Protein AF-A0A2M6YVX5-F1 (afdb_monomer_lite)

Radius of gyration: 16.8 Å; chains: 1; bounding box: 31×51×39 Å

Structure (mmCIF, N/CA/C/O backbone):
data_AF-A0A2M6YVX5-F1
#
_entry.id   AF-A0A2M6YVX5-F1
#
loop_
_atom_site.group_PDB
_atom_site.id
_atom_site.type_symbol
_atom_site.label_atom_id
_atom_site.label_alt_id
_atom_site.label_comp_id
_atom_site.label_asym_id
_atom_site.label_entity_id
_atom_site.label_seq_id
_atom_site.pdbx_PDB_ins_code
_atom_site.Cartn_x
_atom_site.Cartn_y
_atom_site.Cartn_z
_atom_site.occupancy
_atom_site.B_iso_or_equiv
_atom_site.auth_seq_id
_atom_site.auth_comp_id
_atom_site.auth_asym_id
_atom_site.auth_atom_id
_atom_site.pdbx_PDB_model_num
ATOM 1 N N . MET A 1 1 ? 12.597 -19.793 -18.550 1.00 41.34 1 MET A N 1
ATOM 2 C CA . MET A 1 1 ? 12.237 -18.999 -17.358 1.00 41.34 1 MET A CA 1
ATOM 3 C C . MET A 1 1 ? 11.653 -17.691 -17.859 1.00 41.34 1 MET A C 1
ATOM 5 O O . MET A 1 1 ? 12.396 -16.774 -18.176 1.00 41.34 1 MET A O 1
ATOM 9 N N . SER A 1 2 ? 10.346 -17.678 -18.132 1.00 44.94 2 SER A N 1
ATOM 10 C CA . SER A 1 2 ? 9.669 -16.522 -18.725 1.00 44.94 2 SER A CA 1
ATOM 11 C C . SER A 1 2 ? 9.438 -15.492 -17.637 1.00 44.94 2 SER A C 1
ATOM 13 O O . SER A 1 2 ? 8.611 -15.710 -16.752 1.00 44.94 2 SER A O 1
ATOM 15 N N . GLN A 1 3 ? 10.194 -14.405 -17.705 1.00 48.38 3 GLN A N 1
ATOM 16 C CA . GLN A 1 3 ? 10.040 -13.324 -16.759 1.00 48.38 3 GLN A CA 1
ATOM 17 C C . GLN A 1 3 ? 8.627 -12.741 -16.858 1.00 48.38 3 GLN A C 1
ATOM 19 O O . GLN A 1 3 ? 8.140 -12.453 -17.957 1.00 48.38 3 GLN A O 1
ATOM 24 N N . THR A 1 4 ? 7.944 -12.643 -15.722 1.00 43.91 4 THR A N 1
ATOM 25 C CA . THR A 1 4 ? 6.568 -12.138 -15.653 1.00 43.91 4 THR A CA 1
ATOM 26 C C . THR A 1 4 ? 6.556 -10.632 -15.941 1.00 43.91 4 THR A C 1
ATOM 28 O O . THR A 1 4 ? 7.582 -9.969 -15.778 1.00 43.91 4 THR A O 1
ATOM 31 N N . PRO A 1 5 ? 5.423 -10.041 -16.365 1.00 50.59 5 PRO A N 1
ATOM 32 C CA . PRO A 1 5 ? 5.332 -8.603 -16.639 1.00 50.59 5 PRO A CA 1
ATOM 33 C C . PRO A 1 5 ? 5.835 -7.697 -15.498 1.00 50.59 5 PRO A C 1
ATOM 35 O O . PRO A 1 5 ? 6.255 -6.574 -15.768 1.00 50.59 5 PRO A O 1
ATOM 38 N N . LEU A 1 6 ? 5.863 -8.194 -14.252 1.00 51.28 6 LEU A N 1
ATOM 39 C CA . LEU A 1 6 ? 6.445 -7.497 -13.102 1.00 51.28 6 LEU A CA 1
ATOM 40 C C . LEU A 1 6 ? 7.956 -7.237 -13.246 1.00 51.28 6 LEU A C 1
ATOM 42 O O . LEU A 1 6 ? 8.425 -6.167 -12.871 1.00 51.28 6 LEU A O 1
ATOM 46 N N . GLU A 1 7 ? 8.729 -8.158 -13.825 1.00 50.53 7 GLU A N 1
ATOM 47 C CA . GLU A 1 7 ? 10.199 -8.057 -13.860 1.00 50.53 7 GLU A CA 1
ATOM 48 C C . GLU A 1 7 ? 10.713 -6.949 -14.789 1.00 50.53 7 GLU A C 1
ATOM 50 O O . GLU A 1 7 ? 11.789 -6.397 -14.563 1.00 50.53 7 GLU A O 1
ATOM 55 N N . LYS A 1 8 ? 9.945 -6.558 -15.814 1.00 46.66 8 LYS A N 1
ATOM 56 C CA . LYS A 1 8 ? 10.379 -5.534 -16.782 1.00 46.66 8 LYS A CA 1
ATOM 57 C C . LYS A 1 8 ? 10.213 -4.096 -16.288 1.00 46.66 8 L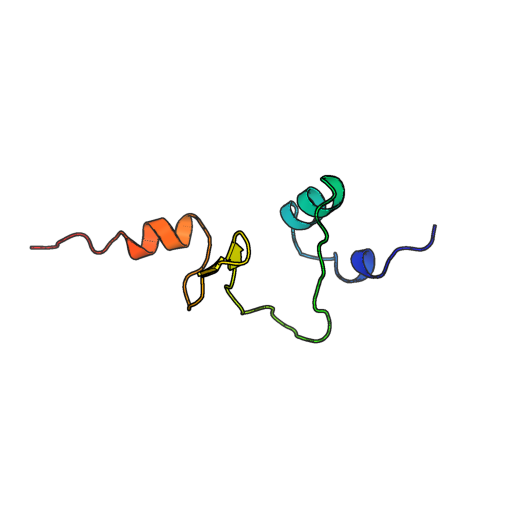YS A C 1
ATOM 59 O O . LYS A 1 8 ? 10.923 -3.220 -16.772 1.00 46.66 8 LYS A O 1
ATOM 64 N N . CYS A 1 9 ? 9.343 -3.847 -15.307 1.00 46.72 9 CYS A N 1
ATOM 65 C CA . CYS A 1 9 ? 9.171 -2.518 -14.703 1.00 46.72 9 CYS A CA 1
ATOM 66 C C . CYS A 1 9 ? 10.124 -2.275 -13.506 1.00 46.72 9 CYS A C 1
ATOM 68 O O . CYS A 1 9 ? 10.176 -1.176 -12.957 1.00 46.72 9 CYS A O 1
ATOM 70 N N . MET A 1 10 ? 10.908 -3.294 -13.130 1.00 48.41 10 MET A N 1
ATOM 71 C CA . MET A 1 10 ? 11.678 -3.417 -11.883 1.00 48.41 10 MET A CA 1
ATOM 72 C C . MET A 1 10 ? 13.017 -2.653 -11.848 1.00 48.41 10 MET A C 1
ATOM 74 O O . MET A 1 10 ? 13.792 -2.812 -10.912 1.00 48.41 10 MET A O 1
ATOM 78 N N . HIS A 1 11 ? 13.363 -1.821 -12.836 1.00 45.34 11 HIS A N 1
ATOM 79 C CA . HIS A 1 11 ? 14.696 -1.194 -12.827 1.00 45.34 11 HIS A CA 1
ATOM 80 C C . HIS A 1 11 ? 14.878 -0.087 -11.769 1.00 45.34 11 HIS A C 1
ATOM 82 O O . HIS A 1 11 ? 15.984 0.446 -11.656 1.00 45.34 11 HIS A O 1
ATOM 88 N N . ARG A 1 12 ? 13.848 0.278 -10.974 1.00 50.03 12 ARG A N 1
ATOM 89 C CA . ARG A 1 12 ? 14.042 1.281 -9.902 1.00 50.03 12 ARG A CA 1
ATOM 90 C C . ARG A 1 12 ? 13.027 1.389 -8.746 1.00 50.03 12 ARG A C 1
ATOM 92 O O . ARG A 1 12 ? 13.037 2.409 -8.064 1.00 50.03 12 ARG A O 1
ATOM 99 N N . MET A 1 13 ? 12.172 0.401 -8.476 1.00 49.75 13 MET A N 1
ATOM 100 C CA . MET A 1 13 ? 11.132 0.485 -7.423 1.00 49.75 13 MET A CA 1
ATOM 101 C C . MET A 1 13 ? 10.779 -0.937 -6.949 1.00 49.75 13 MET A C 1
ATOM 103 O O . MET A 1 13 ? 10.525 -1.754 -7.820 1.00 49.75 13 MET A O 1
ATOM 107 N N . SER A 1 14 ? 10.680 -1.362 -5.684 1.00 58.66 14 SER A N 1
ATOM 108 C CA . SER A 1 14 ? 11.006 -0.882 -4.329 1.00 58.66 14 SER A CA 1
ATOM 109 C C . SER A 1 14 ? 10.863 -2.127 -3.427 1.00 58.66 14 SER A C 1
ATOM 111 O O . SER A 1 14 ? 9.881 -2.855 -3.576 1.00 58.66 14 SER A O 1
ATOM 113 N N . SER A 1 15 ? 11.789 -2.377 -2.496 1.00 68.81 15 SER A N 1
ATOM 114 C CA . SER A 1 15 ? 11.875 -3.614 -1.687 1.00 68.81 15 SER A CA 1
ATOM 115 C C . SER A 1 15 ? 10.579 -4.047 -0.981 1.00 68.81 15 SER A C 1
ATOM 117 O O . SER A 1 15 ? 10.407 -5.224 -0.682 1.00 68.81 15 SER A O 1
ATOM 119 N N . LEU A 1 16 ? 9.653 -3.121 -0.712 1.00 82.00 16 LEU A N 1
ATOM 120 C CA . LEU A 1 16 ? 8.380 -3.407 -0.043 1.00 82.00 16 LEU A CA 1
ATOM 121 C C . LEU A 1 16 ? 7.335 -4.071 -0.952 1.00 82.00 16 LEU A C 1
ATOM 123 O O . LEU A 1 16 ? 6.557 -4.888 -0.468 1.00 82.00 16 LEU A O 1
ATOM 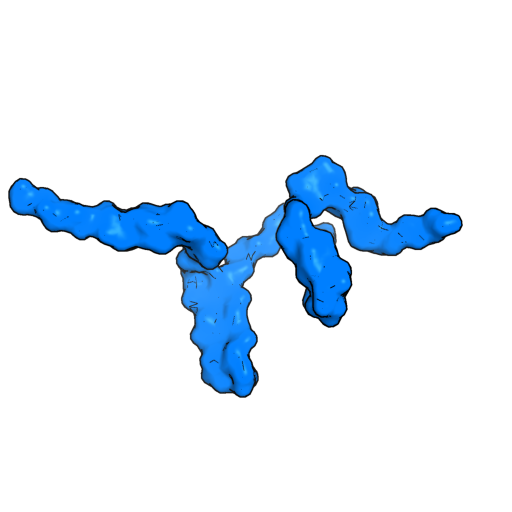127 N N . ALA A 1 17 ? 7.305 -3.752 -2.250 1.00 85.12 17 ALA A N 1
ATOM 128 C CA . ALA A 1 17 ? 6.360 -4.385 -3.174 1.00 85.12 17 ALA A CA 1
ATOM 129 C C . ALA A 1 17 ? 6.688 -5.877 -3.345 1.00 85.12 17 ALA A C 1
ATOM 131 O O . ALA A 1 17 ? 5.793 -6.718 -3.281 1.00 85.12 17 ALA A O 1
ATOM 132 N N . ASP A 1 18 ? 7.979 -6.203 -3.452 1.00 85.88 18 ASP A N 1
ATOM 133 C CA . ASP A 1 18 ? 8.460 -7.587 -3.502 1.00 85.88 18 ASP A CA 1
ATOM 134 C C . ASP A 1 18 ? 8.136 -8.347 -2.211 1.00 85.88 18 ASP A C 1
ATOM 136 O O . ASP A 1 18 ? 7.713 -9.501 -2.255 1.00 85.88 18 ASP A O 1
ATOM 140 N N . LEU A 1 19 ? 8.276 -7.697 -1.049 1.00 89.75 19 LEU A N 1
ATOM 141 C CA . LEU A 1 19 ? 7.897 -8.289 0.238 1.00 89.75 19 LEU A CA 1
ATOM 142 C C . LEU A 1 19 ? 6.405 -8.634 0.300 1.00 89.75 19 LEU A C 1
ATOM 144 O O . LEU A 1 19 ? 6.055 -9.715 0.774 1.00 89.75 19 LEU A O 1
ATOM 148 N N . LEU A 1 20 ? 5.530 -7.754 -0.194 1.00 90.00 20 LEU A N 1
ATOM 149 C CA . LEU A 1 20 ? 4.086 -7.999 -0.235 1.00 90.00 20 LEU A CA 1
ATOM 150 C C . LEU A 1 20 ? 3.742 -9.180 -1.147 1.00 90.00 20 LEU A C 1
ATOM 152 O O . LEU A 1 20 ? 3.016 -10.082 -0.726 1.00 90.00 20 LEU A O 1
ATOM 156 N N . VAL A 1 21 ? 4.320 -9.224 -2.352 1.00 90.94 21 VAL A N 1
ATOM 157 C CA . VAL A 1 21 ? 4.142 -10.344 -3.290 1.00 90.94 21 VAL A CA 1
ATOM 158 C C . VAL A 1 21 ? 4.607 -11.658 -2.661 1.00 90.94 21 VAL A C 1
ATOM 160 O O . VAL A 1 21 ? 3.861 -12.637 -2.664 1.00 90.94 21 VAL A O 1
ATOM 163 N N . ASN A 1 22 ? 5.798 -11.672 -2.057 1.00 90.50 22 ASN A N 1
ATOM 164 C CA . ASN A 1 22 ? 6.355 -12.860 -1.405 1.00 90.50 22 ASN A CA 1
ATOM 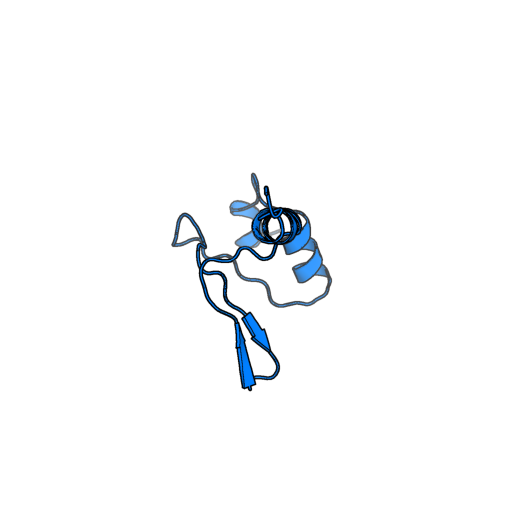165 C C . ASN A 1 22 ? 5.548 -13.304 -0.174 1.00 90.50 22 ASN A C 1
ATOM 167 O O . ASN A 1 22 ? 5.571 -14.479 0.179 1.00 90.50 22 ASN A O 1
ATOM 171 N N . SER A 1 23 ? 4.809 -12.386 0.454 1.00 94.75 23 SER A N 1
ATOM 172 C CA . SER A 1 23 ? 3.913 -12.674 1.582 1.00 94.75 23 SER A CA 1
ATOM 173 C C . SER A 1 23 ? 2.511 -13.124 1.145 1.00 94.75 23 SER A C 1
ATOM 175 O O . SER A 1 23 ? 1.644 -13.330 1.990 1.00 94.75 23 SER A O 1
ATOM 177 N N . GLY A 1 24 ? 2.263 -13.273 -0.162 1.00 94.06 24 GLY A N 1
ATOM 178 C CA . GLY A 1 24 ? 0.974 -13.707 -0.706 1.00 94.06 24 GLY A CA 1
ATOM 179 C C . GLY A 1 24 ? -0.061 -12.590 -0.863 1.00 94.06 24 GLY A C 1
ATOM 180 O O . GLY A 1 24 ? -1.226 -12.879 -1.130 1.00 94.06 24 GLY A O 1
ATOM 181 N N . VAL A 1 25 ? 0.337 -11.319 -0.728 1.00 92.88 25 VAL A N 1
ATOM 182 C CA . VAL A 1 25 ? -0.555 -10.172 -0.935 1.00 92.88 25 VAL A CA 1
ATOM 183 C C . VAL A 1 25 ? -0.651 -9.857 -2.434 1.00 92.88 25 VAL A C 1
ATOM 185 O O . VAL A 1 25 ? 0.371 -9.556 -3.065 1.00 92.88 25 VAL A O 1
ATOM 188 N N . PRO A 1 26 ? -1.859 -9.867 -3.035 1.00 92.88 26 PRO A N 1
ATOM 189 C CA . PRO A 1 26 ? -2.040 -9.506 -4.436 1.00 92.88 26 PRO A CA 1
ATOM 190 C C . PRO A 1 26 ? -1.602 -8.063 -4.697 1.00 92.88 26 PRO A C 1
ATOM 192 O O . PRO A 1 26 ? -2.273 -7.108 -4.316 1.00 92.88 26 PRO A O 1
ATOM 195 N N . THR A 1 27 ? -0.475 -7.906 -5.383 1.00 90.56 27 THR A N 1
ATOM 196 C CA . THR A 1 27 ? 0.118 -6.599 -5.684 1.00 90.56 27 THR A CA 1
ATOM 197 C C . THR A 1 27 ? 0.090 -6.373 -7.189 1.00 90.56 27 THR A C 1
ATOM 199 O O . THR A 1 27 ? 0.426 -7.268 -7.965 1.00 90.56 27 THR A O 1
ATOM 202 N N . ARG A 1 28 ? -0.340 -5.186 -7.626 1.00 88.50 28 ARG A N 1
ATOM 203 C CA . ARG A 1 28 ? -0.440 -4.820 -9.047 1.00 88.50 28 ARG A CA 1
ATOM 204 C C . ARG A 1 28 ? 0.271 -3.499 -9.296 1.00 88.50 28 ARG A C 1
ATOM 206 O O . ARG A 1 28 ? 0.183 -2.590 -8.478 1.00 88.50 28 ARG A O 1
ATOM 213 N N . ILE A 1 29 ? 0.940 -3.402 -10.441 1.00 85.88 29 ILE A N 1
ATOM 214 C CA . ILE A 1 29 ? 1.564 -2.168 -10.918 1.00 85.88 29 ILE A CA 1
ATOM 215 C C . ILE A 1 29 ? 0.732 -1.649 -12.084 1.00 85.88 29 ILE A C 1
ATOM 217 O O . ILE A 1 29 ? 0.466 -2.380 -13.039 1.00 85.88 29 ILE A O 1
ATOM 221 N N . ASP A 1 30 ? 0.335 -0.385 -12.004 1.00 85.88 30 ASP A N 1
ATOM 222 C CA . ASP A 1 30 ? -0.269 0.321 -13.123 1.00 85.88 30 ASP A CA 1
ATOM 223 C C . ASP A 1 30 ? 0.837 0.867 -14.031 1.00 85.88 30 ASP A C 1
ATOM 225 O O . ASP A 1 30 ? 1.407 1.923 -13.775 1.00 85.88 30 ASP A O 1
ATOM 229 N N . ALA A 1 31 ? 1.168 0.105 -15.073 1.00 83.44 31 ALA A N 1
ATOM 230 C CA . ALA A 1 31 ? 2.168 0.501 -16.061 1.00 83.44 31 ALA A CA 1
ATOM 231 C C . ALA A 1 31 ? 1.617 1.466 -17.129 1.00 83.44 31 ALA A C 1
ATOM 233 O O . ALA A 1 31 ? 2.389 1.966 -17.944 1.00 83.44 31 ALA A O 1
ATOM 234 N N . ALA A 1 32 ? 0.299 1.705 -17.163 1.00 86.25 32 ALA A N 1
ATOM 235 C CA . ALA A 1 32 ? -0.310 2.609 -18.137 1.00 86.25 32 ALA A CA 1
ATOM 236 C C . ALA A 1 32 ? -0.110 4.081 -17.747 1.00 86.25 32 ALA A C 1
ATOM 238 O O . ALA A 1 32 ? -0.025 4.946 -18.618 1.00 86.25 32 ALA A O 1
ATOM 239 N N . HIS A 1 33 ? 0.006 4.364 -16.449 1.00 83.94 33 HIS A N 1
ATOM 240 C CA . HIS A 1 33 ? 0.259 5.701 -15.927 1.00 83.94 33 HIS A CA 1
ATOM 241 C C . HIS A 1 33 ? 1.699 5.835 -15.432 1.00 83.94 33 HIS A C 1
ATOM 243 O O . HIS A 1 33 ? 2.251 4.942 -14.799 1.00 83.94 33 HIS A O 1
ATOM 249 N N . ALA A 1 34 ? 2.306 6.999 -15.669 1.00 78.38 34 ALA A N 1
ATOM 250 C CA . ALA A 1 34 ? 3.686 7.249 -15.253 1.00 78.38 34 ALA A CA 1
ATOM 251 C C . ALA A 1 34 ? 3.853 7.302 -13.721 1.00 78.38 34 ALA A C 1
ATOM 253 O O . ALA A 1 34 ? 4.943 7.051 -13.211 1.00 78.38 34 ALA A O 1
ATOM 254 N N . ILE A 1 35 ? 2.793 7.675 -12.989 1.00 80.88 35 ILE A N 1
ATOM 255 C CA . ILE A 1 35 ? 2.811 7.852 -11.532 1.00 80.88 35 ILE A CA 1
ATOM 256 C C . ILE A 1 35 ? 1.471 7.404 -10.938 1.00 80.88 35 ILE A C 1
ATOM 258 O O . ILE A 1 35 ? 0.423 7.962 -11.261 1.00 80.88 35 ILE A O 1
ATOM 262 N N . ALA A 1 36 ? 1.516 6.474 -9.984 1.00 82.88 36 ALA A N 1
ATOM 263 C CA . ALA A 1 36 ? 0.376 6.146 -9.132 1.00 82.88 36 ALA A CA 1
ATOM 264 C C . ALA A 1 36 ? 0.249 7.185 -7.997 1.00 82.88 36 ALA A C 1
ATOM 266 O O . ALA A 1 36 ? 0.839 7.035 -6.930 1.00 82.88 36 ALA A O 1
ATOM 267 N N . HIS A 1 37 ? -0.483 8.281 -8.233 1.00 86.81 37 HIS A N 1
ATOM 268 C CA . HIS A 1 37 ? -0.584 9.403 -7.282 1.00 86.81 37 HIS A CA 1
ATOM 269 C C . HIS A 1 37 ? -1.775 9.311 -6.306 1.00 86.81 37 HIS A C 1
ATOM 271 O O . HIS A 1 37 ? -1.941 10.174 -5.437 1.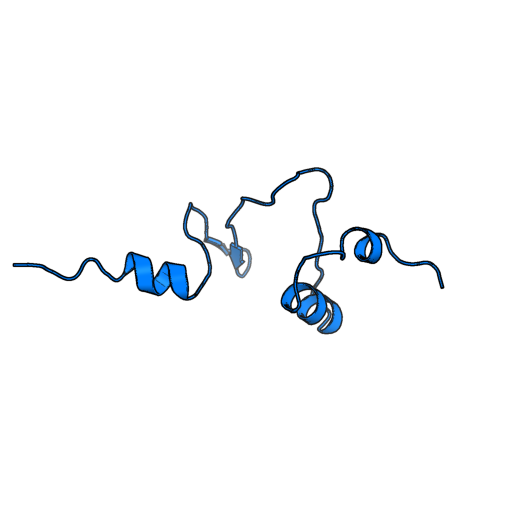00 86.81 37 HIS A O 1
ATOM 277 N N . ASN A 1 38 ? -2.587 8.262 -6.410 1.00 87.12 38 ASN A N 1
ATOM 278 C CA . ASN A 1 38 ? -3.724 8.035 -5.524 1.00 87.12 38 ASN A CA 1
ATOM 279 C C . ASN A 1 38 ? -3.238 7.504 -4.173 1.00 87.12 38 ASN A C 1
ATOM 281 O O . ASN A 1 38 ? -2.490 6.534 -4.112 1.00 87.12 38 ASN A O 1
ATOM 285 N N . LYS A 1 39 ? -3.664 8.151 -3.089 1.00 91.38 39 LYS A N 1
ATOM 286 C CA . LYS A 1 39 ? -3.312 7.789 -1.710 1.00 91.38 39 LYS A CA 1
ATOM 287 C C . LYS A 1 39 ? -4.600 7.374 -1.018 1.00 91.38 39 LYS A C 1
ATOM 289 O O . LYS A 1 39 ? -5.241 8.177 -0.348 1.00 91.38 39 LYS A O 1
ATOM 294 N N . VAL A 1 40 ? -5.015 6.145 -1.303 1.00 92.56 40 VAL A N 1
ATOM 295 C CA . VAL A 1 40 ? -6.312 5.596 -0.899 1.00 92.56 40 VAL A CA 1
ATOM 296 C C . VAL A 1 40 ? -6.137 4.251 -0.198 1.00 92.56 40 VAL A C 1
ATOM 298 O O . VAL A 1 40 ? -5.222 3.501 -0.534 1.00 92.56 40 VAL A O 1
ATOM 301 N N . MET A 1 41 ? -7.009 3.948 0.762 1.00 94.25 41 MET A N 1
ATOM 302 C CA . MET A 1 41 ? -7.073 2.666 1.466 1.00 94.25 41 MET A CA 1
ATOM 303 C C . MET A 1 41 ? -8.529 2.347 1.810 1.00 94.25 41 MET A C 1
ATOM 305 O O . MET A 1 41 ? -9.275 3.235 2.212 1.00 94.25 41 MET A O 1
ATOM 309 N N . VAL A 1 42 ? -8.917 1.084 1.661 1.00 94.62 42 VAL A N 1
ATOM 310 C CA . VAL A 1 42 ? -10.218 0.566 2.099 1.00 94.62 42 VAL A CA 1
ATOM 311 C C . VAL A 1 42 ? -9.953 -0.512 3.141 1.00 94.62 42 VAL A C 1
ATOM 313 O O . VAL A 1 42 ? -9.122 -1.390 2.903 1.00 94.62 42 VAL A O 1
ATOM 316 N N . ILE A 1 43 ? -10.623 -0.430 4.288 1.00 95.88 43 ILE A N 1
ATOM 317 C CA . ILE A 1 43 ? -10.463 -1.353 5.418 1.00 95.88 43 ILE A CA 1
ATOM 318 C C . ILE A 1 43 ? -11.820 -1.987 5.714 1.00 95.88 43 ILE A C 1
ATOM 320 O O . ILE A 1 43 ? -12.820 -1.277 5.845 1.00 95.88 43 ILE A O 1
ATOM 324 N N . ASP A 1 44 ? -11.843 -3.319 5.773 1.00 96.31 44 ASP A N 1
ATOM 325 C CA . ASP A 1 44 ? -13.013 -4.145 6.105 1.00 96.31 44 ASP A CA 1
ATOM 326 C C . ASP A 1 44 ? -14.284 -3.818 5.303 1.00 96.31 44 ASP A C 1
ATOM 328 O O . ASP A 1 44 ? -15.397 -4.067 5.745 1.00 96.31 44 ASP A O 1
ATOM 332 N N . ASN A 1 45 ? -14.116 -3.270 4.095 1.00 93.88 45 ASN A N 1
ATOM 333 C CA . ASN A 1 45 ? -15.186 -2.786 3.215 1.00 93.88 45 ASN A CA 1
ATOM 334 C C . ASN A 1 45 ? -16.098 -1.697 3.818 1.00 93.88 45 ASN A C 1
ATOM 336 O O . ASN A 1 45 ? -17.140 -1.400 3.239 1.00 93.88 45 ASN A O 1
ATOM 340 N N . GLU A 1 46 ? -15.717 -1.085 4.939 1.00 94.81 46 GLU A N 1
ATOM 341 C CA . GLU A 1 46 ? -16.528 -0.074 5.632 1.00 94.81 46 GLU A CA 1
ATOM 342 C C . GLU A 1 46 ? -15.799 1.262 5.777 1.00 94.81 46 GLU A C 1
ATOM 344 O O . GLU A 1 46 ? -16.419 2.324 5.723 1.00 94.81 46 GLU A O 1
ATOM 349 N N . THR A 1 47 ? -14.477 1.228 5.954 1.00 94.69 47 THR A N 1
ATOM 350 C CA . THR A 1 47 ? -13.683 2.435 6.197 1.00 94.69 47 THR A CA 1
ATOM 351 C C . THR A 1 47 ? -12.883 2.811 4.961 1.00 94.69 47 THR A C 1
ATOM 353 O O . THR A 1 47 ? -12.017 2.059 4.515 1.00 94.69 47 THR A O 1
ATOM 356 N N . GLU A 1 48 ? -13.130 4.014 4.448 1.00 94.38 48 GLU A N 1
ATOM 357 C CA . GLU A 1 48 ? -12.403 4.593 3.322 1.00 94.38 48 GLU A CA 1
ATOM 358 C C . GLU A 1 48 ? -11.468 5.708 3.802 1.00 94.38 48 GLU A C 1
ATOM 360 O O . GLU A 1 48 ? -11.894 6.711 4.375 1.00 94.38 48 GL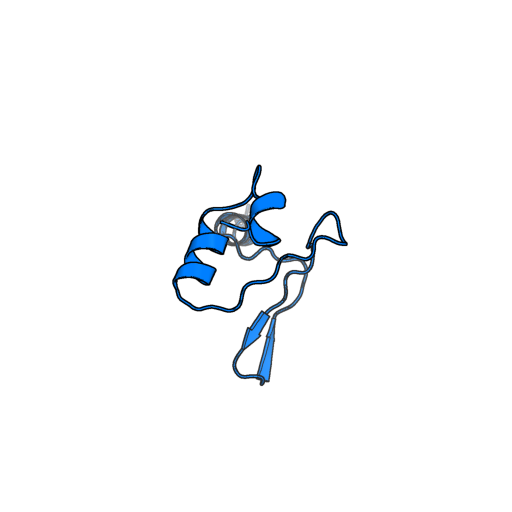U A O 1
ATOM 365 N N . VAL A 1 49 ? -10.172 5.553 3.538 1.00 93.19 49 VAL A N 1
ATOM 366 C CA . VAL A 1 49 ? -9.158 6.581 3.776 1.00 93.19 49 VAL A CA 1
ATOM 367 C C . VAL A 1 49 ? -8.721 7.144 2.431 1.00 93.19 49 VAL A C 1
ATOM 369 O O . VAL A 1 49 ? -8.272 6.408 1.555 1.00 93.19 49 VAL A O 1
ATOM 372 N N . THR A 1 50 ? -8.829 8.459 2.264 1.00 92.81 50 THR A N 1
ATOM 373 C CA . THR A 1 50 ? -8.473 9.174 1.031 1.00 92.81 50 THR A CA 1
ATOM 374 C C . THR A 1 50 ? -7.910 10.562 1.348 1.00 92.81 50 THR A C 1
ATOM 376 O O . THR A 1 50 ? -8.025 11.053 2.472 1.00 92.81 50 THR A O 1
ATOM 379 N N . GLY A 1 51 ? -7.287 11.208 0.361 1.00 87.62 51 GLY A N 1
ATOM 380 C CA . GLY A 1 51 ? -6.803 12.583 0.451 1.00 87.62 51 GLY A CA 1
ATOM 381 C C . GLY A 1 51 ? -5.424 12.789 -0.173 1.00 87.62 51 GLY A C 1
ATOM 382 O O . GLY A 1 51 ? -4.937 11.997 -0.977 1.00 87.62 51 GLY A O 1
ATOM 383 N N . SER A 1 52 ? -4.779 13.897 0.194 1.00 87.94 52 SER A N 1
ATOM 384 C CA . SER A 1 52 ? -3.438 14.259 -0.286 1.00 87.94 52 SER A CA 1
ATOM 385 C C . SER A 1 52 ? -2.302 13.778 0.627 1.00 87.94 52 SER A C 1
ATOM 387 O O . SER A 1 52 ? -1.131 13.948 0.284 1.00 87.94 52 SER A O 1
ATOM 389 N N . PHE A 1 53 ? -2.628 13.178 1.777 1.00 86.69 53 PHE A N 1
ATOM 390 C CA . PHE A 1 53 ? -1.656 12.737 2.775 1.00 86.69 53 PHE A CA 1
ATOM 391 C C . PHE A 1 53 ? -0.889 11.491 2.312 1.00 86.69 53 PHE A C 1
ATOM 393 O O . PHE A 1 53 ? -1.486 10.512 1.874 1.00 86.69 53 PHE A O 1
ATOM 400 N N . ASN A 1 54 ? 0.443 11.523 2.406 1.00 86.69 54 ASN A N 1
ATOM 401 C CA . ASN A 1 54 ? 1.295 10.374 2.091 1.00 86.69 54 ASN A CA 1
ATOM 402 C C . ASN A 1 54 ? 1.418 9.461 3.313 1.00 86.69 54 ASN A C 1
ATOM 404 O O . ASN A 1 54 ? 1.766 9.941 4.385 1.00 86.69 54 ASN A O 1
ATOM 408 N N . PHE A 1 55 ? 1.229 8.151 3.146 1.00 86.25 55 PHE A N 1
ATOM 409 C CA . PHE A 1 55 ? 1.405 7.158 4.216 1.00 86.25 55 PHE A CA 1
ATOM 410 C C . PHE A 1 55 ? 2.890 6.857 4.473 1.00 86.25 55 PHE A C 1
ATOM 412 O O . PHE A 1 55 ? 3.372 5.747 4.260 1.00 86.25 55 PHE A O 1
ATOM 419 N N . THR A 1 56 ? 3.648 7.876 4.872 1.00 87.12 56 THR A N 1
ATOM 420 C CA . THR A 1 56 ? 5.070 7.763 5.202 1.00 87.12 56 THR A CA 1
ATOM 421 C C . THR A 1 56 ? 5.351 8.427 6.542 1.00 87.12 56 THR A C 1
ATOM 423 O O . THR A 1 56 ? 4.756 9.452 6.873 1.00 87.12 56 THR A O 1
ATOM 426 N N . LYS A 1 57 ? 6.321 7.887 7.290 1.00 83.38 57 LYS A N 1
ATOM 427 C CA . LYS A 1 57 ? 6.751 8.444 8.583 1.00 83.38 57 LYS A CA 1
ATOM 428 C C . LYS A 1 57 ? 7.120 9.932 8.485 1.00 83.38 57 LYS A C 1
ATOM 430 O O . LYS A 1 57 ? 6.733 10.739 9.318 1.00 83.38 57 LYS A O 1
ATOM 435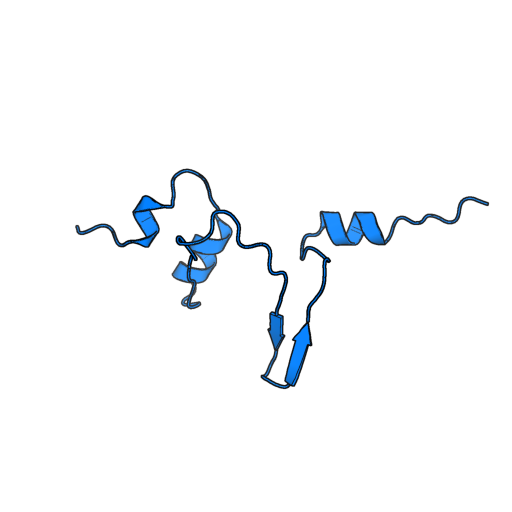 N N . ALA A 1 58 ? 7.794 10.319 7.402 1.00 82.25 58 ALA A N 1
ATOM 436 C CA . ALA A 1 58 ? 8.161 11.712 7.160 1.00 82.25 58 ALA A CA 1
ATOM 437 C C . ALA A 1 58 ? 6.943 12.638 6.975 1.00 82.25 58 ALA A C 1
ATOM 439 O O . ALA A 1 58 ? 7.000 13.805 7.354 1.00 82.25 58 ALA A O 1
ATOM 440 N N . ALA A 1 59 ? 5.848 12.159 6.377 1.00 81.69 59 ALA A N 1
ATOM 441 C CA . ALA A 1 59 ? 4.637 12.960 6.209 1.00 81.69 59 ALA A CA 1
ATOM 442 C C . ALA A 1 59 ? 3.879 13.148 7.532 1.00 81.69 59 ALA A C 1
ATOM 444 O O . ALA A 1 59 ? 3.339 14.228 7.769 1.00 81.69 59 ALA A O 1
ATOM 445 N N . GLU A 1 60 ? 3.888 12.132 8.395 1.00 83.50 60 GLU A N 1
ATOM 446 C CA . GLU A 1 60 ? 3.356 12.197 9.759 1.00 83.50 60 GLU A CA 1
ATOM 447 C C . GLU A 1 60 ? 4.120 13.231 10.598 1.00 83.50 60 GLU A C 1
ATOM 449 O O . GLU A 1 60 ? 3.531 14.187 11.104 1.00 83.50 60 GLU A O 1
ATOM 454 N N . GLU A 1 61 ? 5.449 13.122 10.635 1.00 81.31 61 GLU A N 1
ATOM 455 C CA . GLU A 1 61 ? 6.314 14.031 11.395 1.00 81.31 61 GLU A CA 1
ATOM 456 C C . GLU A 1 61 ? 6.274 15.468 10.851 1.00 81.31 61 GLU A C 1
ATOM 458 O O . GLU A 1 61 ? 6.272 16.431 11.619 1.00 81.31 61 GLU A O 1
ATOM 463 N N . LYS A 1 62 ? 6.193 15.647 9.524 1.00 70.12 62 LYS A N 1
ATOM 464 C CA . LYS A 1 62 ? 6.141 16.980 8.904 1.00 70.12 62 LYS A CA 1
ATOM 465 C C . LYS A 1 62 ? 4.816 17.700 9.162 1.00 70.12 62 LYS A C 1
ATOM 467 O O . LYS A 1 62 ? 4.819 18.924 9.259 1.00 70.12 62 LYS A O 1
ATOM 472 N N . ARG A 1 63 ? 3.688 16.984 9.247 1.00 55.62 63 ARG A N 1
ATOM 473 C CA . ARG A 1 63 ? 2.364 17.602 9.457 1.00 55.62 63 ARG A CA 1
ATOM 474 C C . ARG A 1 63 ? 2.055 17.857 10.935 1.00 55.62 63 ARG A C 1
ATOM 476 O O . ARG A 1 63 ? 1.286 18.766 11.224 1.00 55.62 63 ARG A O 1
ATOM 483 N N . LEU A 1 64 ? 2.688 17.119 11.848 1.00 50.06 64 LEU A N 1
ATOM 484 C CA . LEU A 1 64 ? 2.619 17.363 13.295 1.00 50.06 64 LEU A CA 1
ATOM 485 C C . LEU A 1 64 ? 3.522 18.511 13.770 1.00 50.06 64 LEU A C 1
ATOM 487 O O . LEU A 1 64 ? 3.391 18.961 14.903 1.00 50.06 64 LEU A O 1
ATOM 491 N N . ARG A 1 65 ? 4.396 19.040 12.906 1.00 48.78 65 ARG A N 1
ATOM 492 C CA . ARG A 1 65 ? 5.280 20.162 13.232 1.00 48.78 65 ARG A CA 1
ATOM 493 C C . ARG A 1 65 ? 4.709 21.505 12.766 1.00 48.78 65 ARG A C 1
ATOM 495 O O . ARG A 1 65 ? 5.327 22.219 11.984 1.00 48.78 65 ARG A O 1
ATOM 502 N N . VAL A 1 66 ? 3.524 21.854 13.264 1.00 48.84 66 VAL A N 1
ATOM 503 C CA . VAL A 1 66 ? 3.217 23.260 13.569 1.00 48.84 66 VAL A CA 1
ATOM 504 C C . VAL A 1 66 ? 3.494 23.393 15.056 1.00 48.84 66 VAL A C 1
ATOM 506 O O . VAL A 1 66 ? 2.611 23.257 15.895 1.00 48.84 66 VAL A O 1
ATOM 509 N N . GLU A 1 67 ? 4.776 23.510 15.382 1.00 51.91 67 GLU A N 1
ATOM 510 C CA . GLU A 1 67 ? 5.191 23.899 16.720 1.00 51.91 67 GLU A CA 1
ATOM 511 C C . GLU A 1 67 ? 4.607 25.297 16.947 1.00 51.91 67 GLU A C 1
ATOM 513 O O . GLU A 1 67 ? 4.795 26.185 16.111 1.00 51.91 67 GLU A O 1
ATOM 518 N N . LEU A 1 68 ? 3.807 25.446 18.006 1.00 54.06 68 LEU A N 1
ATOM 519 C CA . LEU A 1 68 ? 3.383 26.739 18.529 1.00 54.06 68 LEU A CA 1
ATOM 520 C C . LEU A 1 68 ? 4.647 27.572 18.759 1.00 54.06 68 LEU A C 1
ATOM 522 O O . LEU A 1 68 ? 5.333 27.403 19.762 1.00 54.06 68 LEU A O 1
ATOM 526 N N . ALA A 1 69 ? 4.969 28.428 17.796 1.00 41.22 69 ALA A N 1
ATOM 527 C CA . ALA A 1 69 ? 5.789 29.593 18.041 1.00 41.22 69 ALA A CA 1
ATOM 528 C C . ALA A 1 69 ? 4.832 30.661 18.580 1.00 41.22 69 ALA A C 1
ATOM 530 O O . ALA A 1 69 ? 4.101 31.284 17.807 1.00 41.22 69 ALA A O 1
ATOM 531 N N . GLU A 1 70 ? 4.774 30.781 19.907 1.00 50.19 70 GLU A N 1
ATOM 532 C CA . GLU A 1 70 ? 4.621 32.111 20.507 1.00 50.19 70 GLU A CA 1
ATOM 533 C C . GLU A 1 70 ? 5.865 32.950 20.185 1.00 50.19 70 GLU A C 1
ATOM 535 O O . GLU A 1 70 ? 6.983 32.378 20.189 1.00 50.19 70 GLU A O 1
#

Secondary structure (DSSP, 8-state):
----HHHHTTTS--HHHHHHHHTT-------SSS------EEETTTEEE-SS--SSHHHHHHHH------

pLDDT: mean 75.55, std 18.82, range [41.22, 96.31]

Sequence (70 aa):
MSQTPLEKCMHRMSSLADLLVNSGVPTRIDAAHAIAHNKVMVIDNETEVTGSFNFTKAAEEKRLRVELAE

Foldseek 3Di:
DDDDPVVVVPPDDDVVQVVCVVVVHDHDDDPVDPDPQWDWDQDPNPDIDGDNQDPDPVSVVVVVPPPPDD